Protein AF-A0A9E5D4Q6-F1 (afdb_monomer_lite)

Sequence (65 aa):
NLPHFIDEKIRDRLAGSWLDSQRDLVRLSSAGVQVIAEESGHCVQCDQPRLVADVILRVVERARR

pLDDT: mean 90.51, std 8.5, range [53.66, 97.62]

Radius of gyration: 15.12 Å; chains: 1; bounding box: 37×21×34 Å

Structure (mmCIF, N/CA/C/O backbone):
data_AF-A0A9E5D4Q6-F1
#
_entry.id   AF-A0A9E5D4Q6-F1
#
loop_
_atom_site.group_PDB
_atom_site.id
_atom_site.type_symbol
_atom_site.label_atom_id
_atom_site.label_alt_id
_atom_site.label_comp_id
_atom_site.label_asym_id
_atom_site.label_entity_id
_atom_site.label_seq_id
_atom_site.pdbx_PDB_ins_code
_atom_site.Cartn_x
_atom_site.Cartn_y
_atom_site.Cartn_z
_atom_site.occupancy
_atom_site.B_iso_or_equiv
_atom_site.auth_seq_id
_atom_site.auth_comp_id
_atom_site.auth_asym_id
_atom_site.auth_atom_id
_atom_site.pdbx_PDB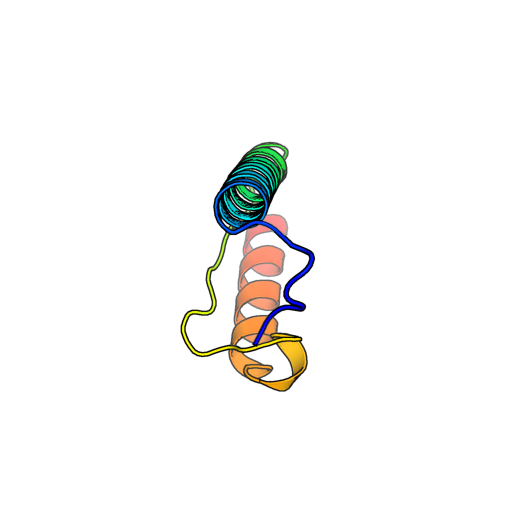_model_num
ATOM 1 N N . ASN A 1 1 ? 11.740 2.997 -18.998 1.00 53.66 1 ASN A N 1
ATOM 2 C CA . ASN A 1 1 ? 12.704 4.026 -19.442 1.00 53.66 1 ASN A CA 1
ATOM 3 C C . ASN A 1 1 ? 12.434 5.320 -18.711 1.00 53.66 1 ASN A C 1
ATOM 5 O O . ASN A 1 1 ? 11.469 5.999 -19.032 1.00 53.66 1 ASN A O 1
ATOM 9 N N . LEU A 1 2 ? 13.231 5.614 -17.684 1.00 61.38 2 LEU A N 1
ATOM 10 C CA . LEU A 1 2 ? 13.211 6.928 -17.045 1.00 61.38 2 LEU A CA 1
ATOM 11 C C . LEU A 1 2 ? 13.991 7.927 -17.911 1.00 61.38 2 LEU A C 1
ATOM 13 O O . LEU A 1 2 ? 14.886 7.512 -18.649 1.00 61.38 2 LEU A O 1
ATOM 17 N N . PRO A 1 3 ? 13.670 9.226 -17.838 1.00 69.56 3 PRO A N 1
ATOM 18 C CA . PRO A 1 3 ? 14.452 10.245 -18.517 1.00 69.56 3 PRO A CA 1
ATOM 19 C C . PRO A 1 3 ? 15.914 10.232 -18.047 1.00 69.56 3 PRO A C 1
ATOM 21 O O . PRO A 1 3 ? 16.175 10.144 -16.849 1.00 69.56 3 PRO A O 1
ATOM 24 N N . HIS A 1 4 ? 16.860 10.393 -18.975 1.00 72.38 4 HIS A N 1
ATOM 25 C CA . HIS A 1 4 ? 18.309 10.337 -18.711 1.00 72.38 4 HIS A CA 1
ATOM 26 C C . HIS A 1 4 ? 18.826 11.395 -17.718 1.00 72.38 4 HIS A C 1
ATOM 28 O O . HIS A 1 4 ? 19.960 11.297 -17.261 1.00 72.38 4 HIS A O 1
ATOM 34 N N . PHE A 1 5 ? 18.020 12.407 -17.386 1.00 74.44 5 PHE A N 1
ATOM 35 C CA . PHE A 1 5 ? 18.377 13.425 -16.396 1.00 74.44 5 PHE A CA 1
ATOM 36 C C . PHE A 1 5 ? 18.149 12.974 -14.945 1.00 74.44 5 PHE A C 1
ATOM 38 O O . PHE A 1 5 ? 18.571 13.672 -14.025 1.00 74.44 5 PHE A O 1
ATOM 45 N N . ILE A 1 6 ? 17.473 11.842 -14.717 1.00 75.19 6 ILE A N 1
ATOM 46 C CA . ILE A 1 6 ? 17.325 11.272 -13.377 1.00 75.19 6 ILE A CA 1
ATOM 47 C C . ILE A 1 6 ? 18.452 10.268 -13.163 1.00 75.19 6 ILE A C 1
ATOM 49 O O . ILE A 1 6 ? 18.428 9.163 -13.702 1.00 75.19 6 ILE A O 1
ATOM 53 N N . ASP A 1 7 ? 19.429 10.673 -12.358 1.00 87.75 7 ASP A N 1
ATOM 54 C CA . ASP A 1 7 ? 20.509 9.806 -11.904 1.00 87.75 7 ASP A CA 1
ATOM 55 C C . ASP A 1 7 ? 19.954 8.572 -11.164 1.00 87.75 7 ASP A C 1
ATOM 57 O O . ASP A 1 7 ? 19.028 8.665 -10.350 1.00 87.75 7 ASP A O 1
ATOM 61 N N . GLU A 1 8 ? 20.525 7.405 -11.457 1.00 87.06 8 GLU A N 1
ATOM 62 C CA . GLU A 1 8 ? 20.108 6.113 -10.904 1.00 87.06 8 GLU A CA 1
ATOM 63 C C . GLU A 1 8 ? 20.156 6.089 -9.372 1.00 87.06 8 GLU A C 1
ATOM 65 O O . GLU A 1 8 ? 19.210 5.637 -8.727 1.00 87.06 8 GLU A O 1
ATOM 70 N N . LYS A 1 9 ? 21.194 6.671 -8.768 1.00 89.25 9 LYS A N 1
ATOM 71 C CA . LYS A 1 9 ? 21.319 6.739 -7.311 1.00 89.25 9 LYS A CA 1
ATOM 72 C C . LYS A 1 9 ? 20.263 7.661 -6.707 1.00 89.25 9 LYS A C 1
ATOM 74 O O . LYS A 1 9 ? 19.748 7.378 -5.623 1.00 89.25 9 LYS A O 1
ATOM 79 N N . ILE A 1 10 ? 19.921 8.759 -7.386 1.00 90.25 10 ILE A N 1
ATOM 80 C CA . ILE A 1 10 ? 18.818 9.633 -6.958 1.00 90.25 10 ILE A CA 1
ATOM 81 C C . ILE A 1 10 ? 17.492 8.873 -7.011 1.00 90.25 10 ILE A C 1
ATOM 83 O O . ILE A 1 10 ? 16.734 8.923 -6.041 1.00 90.25 10 ILE A O 1
ATOM 87 N N . ARG A 1 11 ? 17.223 8.146 -8.100 1.00 86.75 11 ARG A N 1
ATOM 88 C CA . ARG A 1 11 ? 16.020 7.314 -8.249 1.00 86.75 11 ARG A CA 1
ATOM 89 C C . ARG A 1 11 ? 15.900 6.304 -7.112 1.00 86.75 11 ARG A C 1
ATOM 91 O O . ARG A 1 11 ? 14.850 6.238 -6.479 1.00 86.75 11 ARG A O 1
ATOM 98 N N . ASP A 1 12 ? 16.963 5.560 -6.832 1.00 91.12 12 ASP A N 1
ATOM 99 C CA . ASP A 1 12 ? 16.938 4.518 -5.804 1.00 91.12 12 ASP A CA 1
ATOM 100 C C . ASP A 1 12 ? 16.737 5.120 -4.408 1.00 91.12 12 ASP A C 1
ATOM 102 O O . ASP A 1 12 ? 15.960 4.597 -3.607 1.00 91.12 12 ASP A O 1
ATOM 106 N N . ARG A 1 13 ? 17.343 6.286 -4.136 1.00 93.69 13 ARG A N 1
ATOM 107 C CA . ARG A 1 13 ? 17.101 7.021 -2.888 1.00 93.69 13 ARG A CA 1
ATOM 108 C C . ARG A 1 13 ? 15.643 7.461 -2.764 1.00 93.69 13 ARG A C 1
ATOM 110 O O . ARG A 1 13 ? 15.062 7.314 -1.695 1.00 93.69 13 ARG A O 1
ATOM 117 N N . LEU A 1 14 ? 15.052 7.987 -3.838 1.00 92.75 14 LEU A N 1
ATOM 118 C CA . LEU A 1 14 ? 13.645 8.396 -3.851 1.00 92.75 14 LEU A CA 1
ATOM 119 C C . LEU A 1 14 ? 12.709 7.198 -3.652 1.00 92.75 14 LEU A C 1
ATOM 121 O O . LEU A 1 14 ? 11.770 7.299 -2.868 1.00 92.75 14 LEU A O 1
ATOM 125 N N . ALA A 1 15 ? 12.983 6.066 -4.304 1.00 90.12 15 ALA A N 1
ATOM 126 C CA . ALA A 1 15 ? 12.211 4.837 -4.137 1.00 90.12 15 ALA A CA 1
ATOM 127 C C . ALA A 1 15 ? 12.284 4.307 -2.695 1.00 90.12 15 ALA A C 1
ATOM 129 O O . ALA A 1 15 ? 11.257 3.9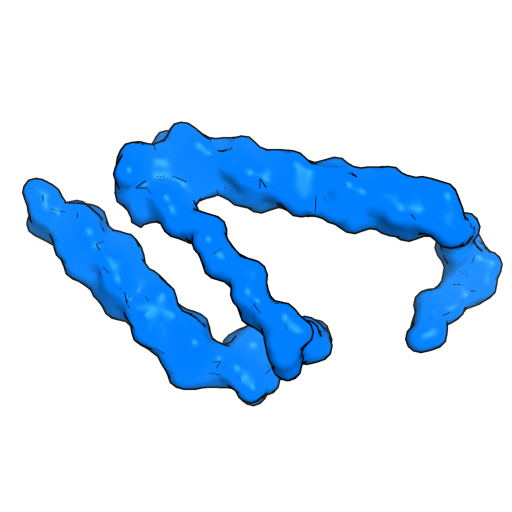38 -2.126 1.00 90.12 15 ALA A O 1
ATOM 130 N N . GLY A 1 16 ? 13.471 4.339 -2.079 1.00 94.06 16 GLY A N 1
ATOM 131 C CA . GLY A 1 16 ? 13.658 3.984 -0.672 1.00 94.06 16 GLY A CA 1
ATOM 132 C C . GLY A 1 16 ? 12.882 4.905 0.272 1.00 94.06 16 GLY A C 1
ATOM 133 O O . GLY A 1 16 ? 12.061 4.432 1.051 1.00 94.06 16 GLY A O 1
ATOM 134 N N . SER A 1 17 ? 13.057 6.226 0.146 1.00 96.38 17 SER A N 1
ATOM 135 C CA . SER A 1 17 ? 12.334 7.203 0.976 1.00 96.38 17 SER A CA 1
ATOM 136 C C . SER A 1 17 ? 10.815 7.126 0.799 1.00 96.38 17 SER A C 1
ATOM 138 O O . SER A 1 17 ? 10.067 7.311 1.760 1.00 96.38 17 SER A O 1
ATOM 140 N N . TRP A 1 18 ? 10.348 6.831 -0.416 1.00 93.62 18 TRP A N 1
ATOM 141 C CA . TRP A 1 18 ? 8.941 6.560 -0.687 1.00 93.62 18 TRP A CA 1
ATOM 142 C C . TRP A 1 18 ? 8.455 5.318 0.066 1.00 93.62 18 TR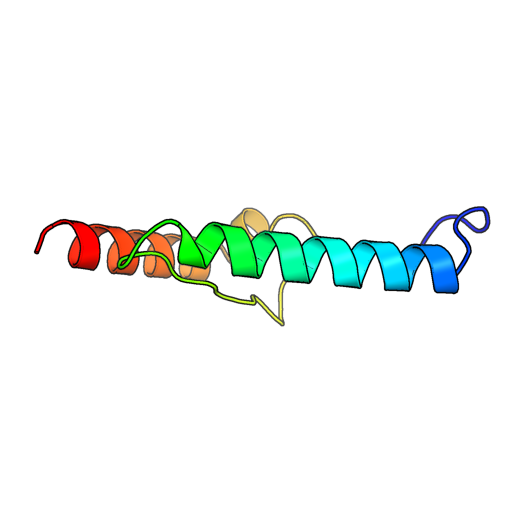P A C 1
ATOM 144 O O . TRP A 1 18 ? 7.444 5.391 0.763 1.00 93.62 18 TRP A O 1
ATOM 154 N N . LEU A 1 19 ? 9.182 4.200 -0.020 1.00 92.94 19 LEU A N 1
ATOM 155 C CA . LEU A 1 19 ? 8.815 2.962 0.668 1.00 92.94 19 LEU A CA 1
ATOM 156 C C . LEU A 1 19 ? 8.795 3.13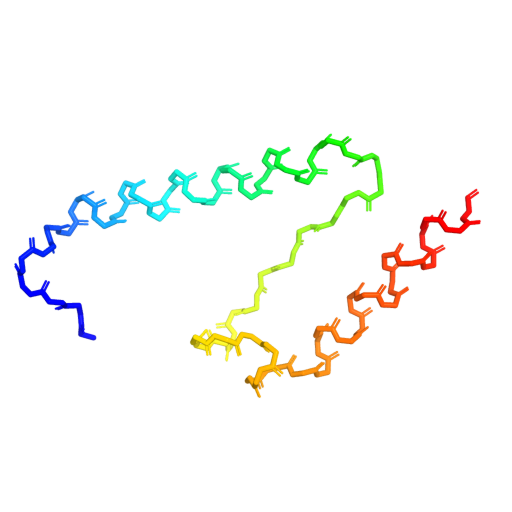5 2.192 1.00 92.94 19 LEU A C 1
ATOM 158 O O . LEU A 1 19 ? 7.862 2.666 2.844 1.00 92.94 19 LEU A O 1
ATOM 162 N N . ASP A 1 20 ? 9.779 3.835 2.753 1.00 96.12 20 ASP A N 1
ATOM 163 C CA . ASP A 1 20 ? 9.828 4.137 4.185 1.00 96.12 20 ASP A CA 1
ATOM 164 C C . ASP A 1 20 ? 8.629 4.992 4.612 1.00 96.12 20 ASP A C 1
ATOM 166 O O . ASP A 1 20 ? 7.947 4.659 5.580 1.00 96.12 20 ASP A O 1
ATOM 170 N N . SER A 1 21 ? 8.277 6.009 3.819 1.00 97.06 21 SER A N 1
ATOM 171 C CA . SER A 1 21 ? 7.096 6.845 4.074 1.00 97.06 21 SER A CA 1
ATOM 172 C C . SER A 1 21 ? 5.794 6.032 4.053 1.00 97.06 21 SER A C 1
ATOM 174 O O . SER A 1 21 ? 4.918 6.244 4.891 1.00 97.06 21 SER A O 1
ATOM 176 N N . GLN A 1 22 ? 5.664 5.065 3.137 1.00 94.62 22 GLN A N 1
ATOM 177 C CA . GLN A 1 22 ? 4.512 4.153 3.099 1.00 94.62 22 GLN A CA 1
ATOM 178 C C . GLN A 1 22 ? 4.441 3.268 4.356 1.00 94.62 22 GLN A C 1
ATOM 180 O O . GLN A 1 22 ? 3.358 3.052 4.902 1.00 94.62 22 GLN A O 1
ATOM 185 N N . ARG A 1 23 ? 5.587 2.779 4.849 1.00 95.38 23 ARG A N 1
ATOM 186 C CA . ARG A 1 23 ? 5.660 1.974 6.081 1.00 95.38 23 ARG A CA 1
ATOM 187 C C . ARG A 1 23 ? 5.299 2.792 7.316 1.00 95.38 23 ARG A C 1
ATOM 189 O O . ARG A 1 23 ? 4.592 2.291 8.189 1.00 95.38 23 ARG A O 1
ATOM 196 N N . ASP A 1 24 ? 5.765 4.032 7.392 1.00 97.06 24 ASP A N 1
ATOM 197 C CA . ASP A 1 24 ? 5.462 4.917 8.513 1.00 97.06 24 ASP A CA 1
ATOM 198 C C . ASP A 1 24 ? 3.989 5.328 8.524 1.00 97.06 24 ASP A C 1
ATOM 200 O O . ASP A 1 24 ? 3.361 5.294 9.581 1.00 97.06 24 ASP A O 1
ATOM 204 N N . LEU A 1 25 ? 3.394 5.587 7.355 1.00 95.50 25 LEU A N 1
ATOM 205 C CA . LEU A 1 25 ? 1.960 5.856 7.225 1.00 95.50 25 LEU A CA 1
ATOM 206 C C . LEU A 1 25 ? 1.104 4.712 7.790 1.00 95.50 25 LEU A C 1
ATOM 208 O O . LEU A 1 25 ? 0.152 4.951 8.532 1.00 95.50 25 LEU A O 1
ATOM 212 N N . VAL A 1 26 ? 1.464 3.464 7.486 1.00 94.50 26 VAL A N 1
ATOM 213 C CA . VAL A 1 26 ? 0.755 2.265 7.967 1.00 94.50 26 VAL A CA 1
ATOM 214 C C . VAL A 1 26 ? 0.790 2.160 9.492 1.00 94.50 26 VAL A C 1
ATOM 216 O O . VAL A 1 26 ? -0.187 1.726 10.097 1.00 94.50 26 VAL A O 1
ATOM 219 N N . ARG A 1 27 ? 1.880 2.598 10.131 1.00 94.69 27 ARG A N 1
ATOM 220 C CA . ARG A 1 27 ? 2.053 2.542 11.592 1.00 94.69 27 ARG A CA 1
ATOM 221 C C . ARG A 1 27 ? 1.225 3.574 12.356 1.00 94.69 27 ARG A C 1
ATOM 223 O O . ARG A 1 27 ? 1.073 3.423 13.565 1.00 94.69 27 ARG A O 1
ATOM 230 N N . LEU A 1 28 ? 0.671 4.588 11.688 1.00 95.75 28 LEU A N 1
ATOM 231 C CA . LEU A 1 28 ? -0.172 5.599 12.339 1.00 95.75 28 LEU A CA 1
ATOM 232 C C . LEU A 1 28 ? -1.520 5.038 12.825 1.00 95.75 28 LEU A C 1
ATOM 234 O O . LEU A 1 28 ? -2.202 5.689 13.612 1.00 95.75 28 LEU A O 1
ATOM 238 N N . SER A 1 29 ? -1.910 3.840 12.379 1.00 91.75 29 SER A N 1
ATOM 239 C CA . SER A 1 29 ? -3.128 3.156 12.81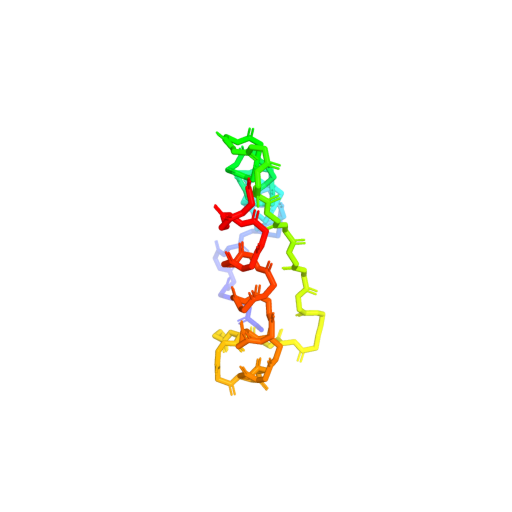4 1.00 91.75 29 SER A CA 1
ATOM 240 C C . SER A 1 29 ? -2.854 1.686 13.114 1.00 91.75 29 SER A C 1
ATOM 242 O O . SER A 1 29 ? -2.228 0.984 12.324 1.00 91.75 29 SER A O 1
ATOM 244 N N . SER A 1 30 ? -3.412 1.171 14.211 1.00 89.56 30 SER A N 1
ATOM 245 C CA . SER A 1 30 ? -3.384 -0.266 14.540 1.00 89.56 30 SER A CA 1
ATOM 246 C C . SER A 1 30 ? -4.157 -1.140 13.535 1.00 89.56 30 SER A C 1
ATOM 248 O O . SER A 1 30 ? -4.005 -2.368 13.515 1.00 89.56 30 SER A O 1
ATOM 250 N N . ALA A 1 31 ? -4.984 -0.514 12.692 1.00 90.00 31 ALA A N 1
ATOM 251 C CA . ALA A 1 31 ? -5.697 -1.144 11.588 1.00 90.00 31 ALA A CA 1
ATOM 252 C C . ALA A 1 31 ? -5.034 -0.907 10.217 1.00 90.00 31 ALA A C 1
ATOM 254 O O . ALA A 1 31 ? -5.550 -1.401 9.216 1.00 90.00 31 ALA A O 1
ATOM 255 N N . GLY A 1 32 ? -3.917 -0.170 10.153 1.00 91.06 32 GLY A N 1
ATOM 256 C CA . GLY A 1 32 ? -3.191 0.084 8.910 1.00 91.06 32 GLY A CA 1
ATOM 257 C C . GLY A 1 32 ? -2.657 -1.204 8.276 1.00 91.06 32 GLY A C 1
ATOM 258 O O . GLY A 1 32 ? -2.201 -2.113 8.970 1.00 91.06 32 GLY A O 1
ATOM 259 N N . VAL A 1 33 ? -2.698 -1.279 6.943 1.00 91.69 33 VAL A N 1
ATOM 260 C CA . VAL A 1 33 ? -2.206 -2.423 6.160 1.00 91.69 33 VAL A CA 1
ATOM 261 C C . VAL A 1 33 ? -1.392 -1.914 4.973 1.00 91.69 33 VAL A C 1
ATOM 263 O O . VAL A 1 33 ? -1.815 -0.984 4.291 1.00 91.69 33 VAL A O 1
ATOM 266 N N . GLN A 1 34 ? -0.243 -2.543 4.712 1.00 93.50 34 GLN A N 1
ATOM 267 C CA . GLN A 1 34 ? 0.555 -2.329 3.503 1.00 93.50 34 GLN A CA 1
ATOM 268 C C . GLN A 1 34 ? 0.439 -3.545 2.586 1.00 93.50 34 GLN A C 1
ATOM 270 O O . GLN A 1 34 ? 0.612 -4.675 3.041 1.00 93.50 34 GLN A O 1
ATOM 275 N N . VAL A 1 35 ? 0.186 -3.313 1.299 1.00 93.56 35 VAL A N 1
ATOM 276 C CA . VAL A 1 35 ? 0.166 -4.355 0.266 1.00 93.56 35 VAL A CA 1
ATOM 277 C C . VAL A 1 35 ? 1.001 -3.882 -0.917 1.00 93.56 35 VAL A C 1
ATOM 279 O O . VAL A 1 35 ? 0.820 -2.761 -1.388 1.00 93.56 35 VAL A O 1
ATOM 282 N N . ILE A 1 36 ? 1.916 -4.731 -1.382 1.00 92.06 36 ILE A N 1
ATOM 283 C CA . ILE A 1 36 ? 2.719 -4.494 -2.584 1.00 92.06 36 ILE A CA 1
ATOM 284 C C . ILE A 1 36 ? 2.110 -5.314 -3.723 1.00 92.06 36 ILE A C 1
ATOM 286 O O . ILE A 1 36 ? 1.978 -6.529 -3.609 1.00 92.06 36 ILE A O 1
ATOM 290 N N . ALA A 1 37 ? 1.710 -4.643 -4.801 1.00 94.06 37 ALA A N 1
ATOM 291 C CA . ALA A 1 37 ? 1.149 -5.273 -5.991 1.00 94.06 37 ALA A CA 1
ATOM 292 C C . ALA A 1 37 ? 2.269 -5.529 -7.012 1.00 94.06 37 ALA A C 1
ATOM 294 O O . ALA A 1 37 ? 2.525 -4.696 -7.877 1.00 94.06 37 ALA A O 1
ATOM 295 N N . GLU A 1 38 ? 2.962 -6.661 -6.878 1.00 92.50 38 GLU A N 1
ATOM 296 C CA . GLU A 1 38 ? 4.183 -6.977 -7.647 1.00 92.50 38 GLU A CA 1
ATOM 297 C C . GLU A 1 38 ? 3.951 -7.075 -9.165 1.00 92.50 38 GLU A C 1
ATOM 299 O O . GLU A 1 38 ? 4.855 -6.804 -9.950 1.00 92.50 38 GLU A O 1
ATOM 304 N N . GLU A 1 39 ? 2.726 -7.403 -9.582 1.00 92.88 39 GLU A N 1
ATOM 305 C CA . GLU A 1 39 ? 2.337 -7.552 -10.993 1.00 92.88 39 GLU A CA 1
ATOM 306 C C . GLU A 1 39 ? 1.735 -6.270 -11.608 1.00 92.88 39 GLU A C 1
ATOM 308 O O . GLU A 1 39 ? 1.186 -6.305 -12.706 1.00 92.88 39 GLU A O 1
ATOM 313 N N . SER A 1 40 ? 1.768 -5.133 -10.901 1.00 92.75 40 SER A N 1
ATOM 314 C CA . SER A 1 40 ? 1.206 -3.860 -11.374 1.00 92.75 40 SER A CA 1
ATOM 315 C C . SER A 1 40 ? 2.293 -2.931 -11.902 1.00 92.75 40 SER A C 1
ATOM 317 O O . SER A 1 40 ? 3.332 -2.748 -11.269 1.00 92.75 40 SER A O 1
ATOM 319 N N . GLY A 1 41 ? 2.004 -2.250 -13.010 1.00 88.38 41 GLY A N 1
ATOM 320 C CA . GLY A 1 41 ? 2.738 -1.074 -13.451 1.00 88.38 41 GLY A CA 1
ATOM 321 C C . GLY A 1 41 ? 2.251 0.188 -12.735 1.00 88.38 41 GLY A C 1
ATOM 322 O O . GLY A 1 41 ? 2.055 0.215 -11.517 1.00 88.38 41 GLY A O 1
ATOM 323 N N . HIS A 1 42 ? 2.061 1.268 -13.494 1.00 84.88 42 HIS A N 1
ATOM 324 C CA . HIS A 1 42 ? 1.504 2.512 -12.963 1.00 84.88 42 HIS A CA 1
ATOM 325 C C . HIS A 1 42 ? -0.022 2.408 -12.833 1.00 84.88 42 HIS A C 1
ATOM 327 O O . HIS A 1 42 ? -0.671 1.865 -13.716 1.00 84.88 42 HIS A O 1
ATOM 333 N N . CYS A 1 43 ? -0.592 2.995 -11.774 1.00 89.81 43 CYS A N 1
ATOM 334 C CA . CYS A 1 43 ? -2.025 2.927 -11.454 1.00 89.81 43 CYS A CA 1
ATOM 335 C C . CYS A 1 43 ? -2.531 1.503 -11.153 1.00 89.81 43 CYS A C 1
ATOM 337 O O . CYS A 1 43 ? -3.268 0.908 -11.935 1.00 89.81 43 CYS A O 1
ATOM 339 N N . VAL A 1 44 ? -2.225 0.997 -9.953 1.00 94.50 44 VAL A N 1
ATOM 340 C CA . VAL A 1 44 ? -2.657 -0.333 -9.472 1.00 94.50 44 VAL A CA 1
ATOM 341 C C . VAL A 1 44 ? -4.164 -0.587 -9.561 1.00 94.50 44 VAL A C 1
ATOM 343 O O . VAL A 1 44 ? -4.589 -1.716 -9.779 1.00 94.50 44 VAL A O 1
ATOM 346 N N . GLN A 1 45 ? -4.994 0.448 -9.455 1.00 94.31 45 GLN A N 1
ATOM 347 C CA . GLN A 1 45 ? -6.443 0.338 -9.622 1.00 94.31 45 GLN A CA 1
ATOM 348 C C . GLN A 1 45 ? -6.880 0.031 -11.062 1.00 94.31 45 GLN A C 1
ATOM 350 O O . GLN A 1 45 ? -7.987 -0.458 -11.260 1.00 94.31 45 GLN A O 1
ATOM 355 N N . CYS A 1 46 ? -6.036 0.325 -12.053 1.00 96.31 46 CYS A N 1
ATOM 356 C CA . CYS A 1 46 ? -6.278 -0.002 -13.455 1.00 96.31 46 CYS A CA 1
ATOM 357 C C . CYS A 1 46 ? -5.779 -1.415 -13.776 1.00 96.31 46 CYS A C 1
ATOM 359 O O . CYS A 1 46 ? -6.506 -2.183 -14.401 1.00 96.31 46 CYS A O 1
ATOM 361 N N . ASP A 1 47 ? -4.578 -1.762 -13.305 1.00 96.75 47 ASP A N 1
ATOM 362 C CA . ASP A 1 47 ? -3.930 -3.043 -13.615 1.00 96.75 47 ASP A CA 1
ATOM 363 C C . ASP A 1 47 ? -4.489 -4.198 -12.772 1.00 96.75 47 ASP A C 1
ATOM 365 O O . ASP A 1 47 ? -4.733 -5.293 -13.276 1.00 96.75 47 ASP A O 1
ATOM 369 N N . GLN A 1 48 ? -4.735 -3.957 -11.481 1.00 97.38 48 GLN A N 1
ATOM 370 C CA . GLN A 1 48 ? -5.201 -4.961 -10.520 1.00 97.38 48 GLN A CA 1
ATOM 371 C C . GLN A 1 48 ? -6.415 -4.476 -9.697 1.00 97.38 48 GLN A C 1
ATOM 373 O O . GLN A 1 48 ? -6.382 -4.474 -8.462 1.00 97.38 48 GLN A O 1
ATOM 378 N N . PRO A 1 49 ? -7.544 -4.116 -10.343 1.00 96.38 49 PRO A N 1
ATOM 379 C CA . PRO A 1 49 ? -8.725 -3.572 -9.662 1.00 96.38 49 PRO A CA 1
ATOM 380 C C . PRO A 1 49 ? -9.309 -4.511 -8.599 1.00 96.38 49 PRO A C 1
ATOM 382 O O . PRO A 1 49 ? -9.800 -4.055 -7.567 1.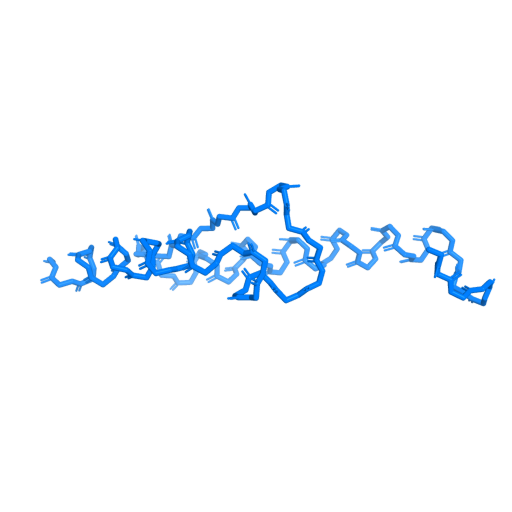00 96.38 49 PRO A O 1
ATOM 385 N N . ARG A 1 50 ? -9.242 -5.832 -8.825 1.00 97.44 50 ARG A N 1
ATOM 386 C CA . ARG A 1 50 ? -9.733 -6.837 -7.867 1.00 97.44 50 ARG A CA 1
ATOM 387 C C . ARG A 1 50 ? -8.914 -6.849 -6.578 1.00 97.44 50 ARG A C 1
ATOM 389 O O . ARG A 1 50 ? -9.500 -6.829 -5.503 1.00 97.44 50 ARG A O 1
ATOM 396 N N . LEU A 1 51 ? -7.582 -6.798 -6.685 1.00 96.19 51 LEU A N 1
ATOM 397 C CA . LEU A 1 51 ? -6.695 -6.715 -5.522 1.00 96.19 51 LEU A CA 1
ATOM 398 C C . LEU A 1 51 ? -7.019 -5.476 -4.681 1.00 96.19 51 LEU A C 1
ATOM 400 O O . LEU A 1 51 ? -7.138 -5.569 -3.462 1.00 96.19 51 LEU A O 1
ATOM 404 N N . VAL A 1 52 ? -7.211 -4.327 -5.336 1.00 96.00 52 VAL A N 1
ATOM 405 C CA . VAL A 1 52 ? -7.577 -3.077 -4.657 1.00 96.00 52 VAL A CA 1
ATOM 406 C C . VAL A 1 52 ? -8.906 -3.222 -3.910 1.00 96.00 52 VAL A C 1
ATOM 408 O O . VAL A 1 52 ? -8.973 -2.896 -2.724 1.00 96.00 52 VAL A O 1
ATOM 411 N N . ALA A 1 53 ? -9.946 -3.745 -4.567 1.00 97.62 53 ALA A N 1
ATOM 412 C CA . ALA A 1 53 ? -11.254 -3.947 -3.946 1.00 97.62 53 ALA A CA 1
ATOM 413 C C . ALA A 1 53 ? -11.181 -4.890 -2.731 1.00 97.62 53 ALA A C 1
ATOM 415 O O . ALA A 1 53 ? -11.696 -4.558 -1.662 1.00 97.62 53 ALA A O 1
ATOM 416 N N . ASP A 1 54 ? -10.483 -6.019 -2.861 1.00 97.25 54 ASP A N 1
ATOM 417 C CA . ASP A 1 54 ? -10.344 -7.009 -1.790 1.00 97.25 54 ASP A CA 1
ATOM 418 C C . ASP A 1 54 ? -9.606 -6.443 -0.572 1.00 97.25 54 ASP A C 1
ATOM 420 O O . ASP A 1 54 ? -10.002 -6.684 0.572 1.00 97.25 54 ASP A O 1
ATOM 424 N N . VAL A 1 55 ? -8.540 -5.668 -0.793 1.00 95.62 55 VAL A N 1
ATOM 425 C CA . VAL A 1 55 ? -7.780 -5.037 0.294 1.00 95.62 55 VAL A CA 1
ATOM 426 C C . VAL A 1 55 ? -8.629 -3.992 1.014 1.00 95.62 55 VAL A C 1
ATOM 428 O O . VAL A 1 55 ? -8.656 -3.992 2.245 1.00 95.62 55 VAL A O 1
ATOM 431 N N . ILE A 1 56 ? -9.369 -3.154 0.280 1.00 94.81 56 ILE A N 1
ATOM 432 C CA . ILE A 1 56 ? -10.279 -2.166 0.881 1.00 94.81 56 ILE A CA 1
ATOM 433 C C . ILE A 1 56 ? -11.326 -2.865 1.751 1.00 94.81 56 ILE A C 1
ATOM 435 O O . ILE A 1 56 ? -11.509 -2.477 2.906 1.00 94.81 56 ILE A O 1
ATOM 439 N N . LEU A 1 57 ? -11.970 -3.919 1.240 1.00 96.19 57 LEU A N 1
ATOM 440 C CA . LEU A 1 57 ? -12.961 -4.683 2.003 1.00 96.19 57 LEU A CA 1
ATOM 441 C C . LEU A 1 57 ? -12.356 -5.255 3.291 1.00 96.19 57 LEU A C 1
ATOM 443 O O . LEU A 1 57 ? -12.928 -5.081 4.365 1.00 96.19 57 LEU A O 1
ATOM 447 N N . ARG A 1 58 ? -11.165 -5.863 3.224 1.00 93.12 58 ARG A N 1
ATOM 448 C CA . ARG A 1 58 ? -10.472 -6.402 4.409 1.00 93.12 58 ARG A CA 1
ATOM 449 C C . ARG A 1 58 ? -10.147 -5.327 5.447 1.00 93.12 58 ARG A C 1
ATOM 451 O O . ARG A 1 58 ? -10.309 -5.573 6.642 1.00 93.12 58 ARG A O 1
ATOM 458 N N . VAL A 1 59 ? -9.686 -4.153 5.014 1.00 92.50 59 VAL A N 1
ATOM 459 C CA . VAL A 1 59 ? -9.359 -3.035 5.916 1.00 92.50 59 VAL A CA 1
ATOM 460 C C . VAL A 1 59 ? -10.620 -2.494 6.587 1.00 92.50 59 VAL A C 1
ATOM 462 O O . VAL A 1 59 ? -10.624 -2.299 7.802 1.00 92.50 59 VAL A O 1
ATOM 465 N N . VAL A 1 60 ? -11.705 -2.311 5.828 1.00 93.75 60 VAL A N 1
ATOM 466 C CA . VAL A 1 60 ? -12.997 -1.858 6.363 1.00 93.75 60 VAL A CA 1
ATOM 467 C C . VAL A 1 60 ? -13.537 -2.847 7.394 1.00 93.75 60 VAL A C 1
ATOM 469 O O . VAL A 1 60 ? -13.919 -2.435 8.485 1.00 93.75 60 VAL A O 1
ATOM 472 N N . GLU A 1 61 ? -13.513 -4.147 7.099 1.00 93.25 61 GLU A N 1
ATOM 473 C CA . GLU A 1 61 ? -13.964 -5.175 8.043 1.00 93.25 61 GLU A CA 1
ATOM 474 C C . GLU A 1 61 ? -13.130 -5.208 9.329 1.00 93.25 61 GLU A C 1
ATOM 476 O O . GLU A 1 61 ? -13.673 -5.407 10.416 1.00 93.25 61 GLU A O 1
ATOM 481 N N . ARG A 1 62 ? -11.815 -4.971 9.240 1.00 89.94 62 ARG A N 1
ATOM 482 C CA . ARG A 1 62 ? -10.954 -4.856 10.424 1.00 89.94 62 ARG A CA 1
ATOM 483 C C . ARG A 1 62 ? -11.280 -3.610 11.248 1.00 89.94 62 ARG A C 1
ATOM 485 O O . ARG A 1 62 ? -11.275 -3.701 12.467 1.00 89.94 62 ARG A O 1
ATOM 492 N N . ALA A 1 63 ? -11.558 -2.481 10.600 1.00 88.88 63 ALA A N 1
ATOM 493 C CA . ALA A 1 63 ? -11.861 -1.214 11.265 1.00 88.88 63 ALA A CA 1
ATOM 494 C C . ALA A 1 63 ? -13.255 -1.173 11.921 1.00 88.88 63 ALA A C 1
ATOM 496 O O . ALA A 1 63 ? -13.506 -0.313 12.760 1.00 88.88 63 ALA A O 1
ATOM 497 N N . ARG A 1 64 ? -14.171 -2.070 11.530 1.00 89.94 64 ARG A N 1
ATOM 498 C CA . ARG A 1 64 ? -15.511 -2.200 12.132 1.00 89.94 64 ARG A CA 1
ATOM 499 C C . ARG A 1 64 ? -15.526 -2.941 13.473 1.00 89.94 64 ARG A C 1
ATOM 501 O O . ARG A 1 64 ? -16.552 -2.895 14.147 1.00 89.94 64 ARG A O 1
ATOM 508 N N . ARG A 1 65 ? -14.456 -3.663 13.809 1.00 73.62 65 ARG A N 1
ATOM 509 C CA . ARG A 1 65 ? -14.314 -4.415 15.064 1.00 73.62 65 ARG A CA 1
ATOM 510 C C . ARG A 1 65 ? -13.666 -3.553 16.133 1.00 73.62 65 ARG A C 1
ATOM 512 O O . ARG A 1 65 ? -14.090 -3.701 17.297 1.00 73.62 65 ARG A O 1
#

Secondary structure (DSSP, 8-state):
---TTS-HHHHHHHHHHHHHHHHHHHHTSTT------TT--S-HHHH-HHHHHHHHHHHHHHHT-

Foldseek 3Di:
DDPPVQDPVNVVVVVVVVVVVLVVVQVVDPLRDDDDPPQDDPDCCVVPVVVVVVVVVSSVVSVVD